Protein AF-A0A9Q1KYU2-F1 (afdb_monomer)

Secondary structure (DSSP, 8-state):
---EEEEETTEEEEEEEE---SSSS--SEEEEEEEETT---EEEEBTT-SS----SSPPB-GGG-TT-EEPPGGGGGGGT--EETTEETT--EEEEEEEE-TTS-EEEEEEEEEEEES------TT-STT----EEEE-SSSTTSHHHHHHHHTT-

Foldseek 3Di:
DDWDWDADPNFIWTWKWWAAADDDPDRTDTAIATEDQPFQAAEFEADQAPPDDDAPDDHHDLVRGPQWAFDWQVCLVVVPAHDDPGATVLRKTWIWIWDADPVRDIDTQTRQIYRYHRYDDDPPVQNDNHHNHGYHQHQYPDCNHPVNSSVVSVVD

Sequence (156 aa):
MRPQLMSESGIYVIEMGLGVFEDNDQYFQTEHLIFDTGSDLAWTQCEGCDPCFHQSYDHYPASRSKSYSEIPCSDCASVGRQCNVDRCEFARAHETFVFGNDQGQFVGLENIVLGCSYSMTDFSEGETEDNRISGILGMSYGALSLVKQATVETNG

Solvent-accessible surface area (backbone atoms only — not comparable to full-atom values): 8499 Å² total; per-residue (Å²): 117,56,64,53,79,45,78,56,100,90,41,49,31,29,50,38,28,40,38,40,45,98,53,78,102,59,42,46,50,79,42,31,20,33,65,32,64,88,38,26,60,25,33,36,43,23,62,82,42,63,57,60,60,75,46,63,59,84,54,43,56,56,93,67,22,75,49,48,42,77,46,51,45,91,51,17,64,83,74,74,39,58,58,52,96,83,26,15,63,51,49,29,19,28,25,25,43,34,28,37,34,99,84,76,46,78,46,74,43,64,76,37,64,35,30,39,32,46,62,42,80,93,68,67,83,53,86,50,90,77,11,63,51,45,38,36,37,10,51,24,93,41,78,52,0,52,66,46,44,52,55,54,63,75,73,111

Mean predicted aligned error: 5.58 Å

pLDDT: mean 87.47, std 9.84, range [43.34, 97.44]

Organism: NCBI:txid171969

InterPro domains:
  IPR021109 Aspartic peptidase domain superfamily [G3DSA:2.40.70.10] (2-155)
  IPR021109 Aspartic peptidase domain superfamily [SSF50630] (29-152)
  IPR032861 Xylanase inhibitor, N-terminal [PF14543] (31-151)
  IPR033121 Peptidase family A1 domain [PS51767] (12-156)
  IPR051708 Plant Aspartic Proteinase A1 [PTHR47967] (4-151)

Structure (mmCIF, N/CA/C/O backbone):
data_AF-A0A9Q1KYU2-F1
#
_entry.id   AF-A0A9Q1KYU2-F1
#
loop_
_atom_site.group_PDB
_atom_site.id
_atom_site.type_symbol
_atom_site.label_atom_id
_atom_site.label_alt_id
_atom_site.label_comp_id
_atom_site.label_asym_id
_atom_site.label_entity_id
_atom_site.label_seq_id
_atom_site.pdbx_PDB_ins_code
_atom_site.Cartn_x
_atom_site.Cartn_y
_atom_site.Cartn_z
_atom_site.occupancy
_atom_site.B_iso_or_equiv
_atom_site.auth_seq_id
_atom_site.auth_comp_id
_atom_site.auth_asym_id
_atom_site.auth_atom_id
_atom_site.pdbx_PDB_model_num
ATOM 1 N N . MET A 1 1 ? -16.668 3.665 4.688 1.00 68.44 1 MET A N 1
ATOM 2 C CA . MET A 1 1 ? -15.234 3.387 4.911 1.00 68.44 1 MET A CA 1
ATOM 3 C C . MET A 1 1 ? -14.673 4.560 5.694 1.00 68.44 1 MET A C 1
ATOM 5 O O . MET A 1 1 ? -14.837 5.685 5.234 1.00 68.44 1 MET A O 1
ATOM 9 N N . ARG A 1 2 ? -14.118 4.337 6.888 1.00 69.12 2 ARG A N 1
ATOM 10 C CA . ARG A 1 2 ? -13.575 5.395 7.751 1.00 69.12 2 ARG A CA 1
ATOM 11 C C . ARG A 1 2 ? -12.217 4.953 8.318 1.00 69.12 2 ARG A C 1
ATOM 13 O O . ARG A 1 2 ? -12.190 4.325 9.373 1.00 69.12 2 ARG A O 1
ATOM 20 N N . PRO A 1 3 ? -11.108 5.235 7.615 1.00 73.38 3 PRO A N 1
ATOM 21 C CA . PRO A 1 3 ? -9.778 4.975 8.152 1.00 73.38 3 PRO A CA 1
ATOM 22 C C . PRO A 1 3 ? -9.486 5.846 9.386 1.00 73.38 3 PRO A C 1
ATOM 24 O O . PRO A 1 3 ? -10.040 6.943 9.528 1.00 73.38 3 PRO A O 1
ATOM 27 N N . GLN A 1 4 ? -8.626 5.354 10.279 1.00 79.94 4 GLN A N 1
ATOM 28 C CA . GLN A 1 4 ? -8.138 6.126 11.426 1.00 79.94 4 GLN A CA 1
ATOM 29 C C . GLN A 1 4 ? -7.089 7.130 10.941 1.00 79.94 4 GLN A C 1
ATOM 31 O O . GLN A 1 4 ? -6.209 6.765 10.168 1.00 79.94 4 GLN A O 1
ATOM 36 N N . LEU A 1 5 ? -7.193 8.385 11.386 1.00 79.38 5 LEU A N 1
ATOM 37 C CA . LEU A 1 5 ? -6.261 9.460 11.048 1.00 79.38 5 LEU A CA 1
ATOM 38 C C . LEU A 1 5 ? -5.476 9.860 12.295 1.00 79.38 5 LEU A C 1
ATOM 40 O O . LEU A 1 5 ? -6.064 10.201 13.323 1.00 79.38 5 LEU A O 1
ATOM 44 N N . MET A 1 6 ? -4.159 9.876 12.170 1.00 80.69 6 MET A N 1
ATOM 45 C CA . MET A 1 6 ? -3.218 10.302 13.193 1.00 80.69 6 MET A CA 1
ATOM 46 C C . MET A 1 6 ? -2.375 11.463 12.664 1.00 80.69 6 MET A C 1
ATOM 48 O O . MET A 1 6 ? -2.234 11.650 11.457 1.00 80.69 6 MET A O 1
ATOM 52 N N . SER A 1 7 ? -1.844 12.273 13.575 1.00 75.06 7 SER A N 1
ATOM 53 C CA . SER A 1 7 ? -0.905 13.346 13.249 1.00 75.06 7 SER A CA 1
ATOM 54 C C . SER A 1 7 ? 0.438 13.007 13.874 1.00 75.06 7 SER A C 1
ATOM 56 O O . SER A 1 7 ? 0.529 12.918 15.096 1.00 75.06 7 SER A O 1
ATOM 58 N N . GLU A 1 8 ? 1.470 12.886 13.051 1.00 68.56 8 GLU A N 1
ATOM 59 C CA . GLU A 1 8 ? 2.833 12.552 13.464 1.00 68.56 8 GLU A CA 1
ATOM 60 C C . GLU A 1 8 ? 3.776 13.607 12.885 1.00 68.56 8 GLU A C 1
ATOM 62 O O . GLU A 1 8 ? 3.847 13.791 11.674 1.00 68.56 8 GLU A O 1
ATOM 67 N N . SER A 1 9 ? 4.420 14.399 13.748 1.00 70.38 9 SER A N 1
ATOM 68 C CA . SER A 1 9 ? 5.380 15.442 13.338 1.00 70.38 9 SER A CA 1
ATOM 69 C C . SER A 1 9 ? 4.878 16.432 12.264 1.00 70.38 9 SER A C 1
ATOM 71 O O . SER A 1 9 ? 5.658 16.964 11.480 1.00 70.38 9 SER A O 1
ATOM 73 N N . GLY A 1 10 ? 3.570 16.722 12.241 1.00 75.62 10 GLY A N 1
ATOM 74 C CA . GLY A 1 10 ? 2.943 17.631 11.268 1.00 75.62 10 GLY A CA 1
ATOM 75 C C . GLY A 1 10 ? 2.498 16.967 9.960 1.00 75.62 10 GLY A C 1
ATOM 76 O O . GLY A 1 10 ? 1.990 17.656 9.077 1.00 75.62 10 GLY A O 1
ATOM 77 N N . ILE A 1 11 ? 2.647 15.646 9.854 1.00 83.94 11 ILE A N 1
ATOM 78 C CA . ILE A 1 11 ? 2.187 14.824 8.738 1.00 83.94 11 ILE A CA 1
ATOM 79 C C . ILE A 1 11 ? 0.939 14.050 9.171 1.00 83.94 11 ILE A C 1
ATOM 81 O O . ILE A 1 11 ? 0.815 13.607 10.315 1.00 83.94 11 ILE A O 1
ATOM 85 N N . TYR A 1 12 ? -0.006 13.902 8.248 1.00 90.19 12 TYR A N 1
ATOM 86 C CA . TYR A 1 12 ? -1.193 13.083 8.445 1.00 90.19 12 TYR A CA 1
ATOM 87 C C . TYR A 1 12 ? -0.894 11.634 8.070 1.00 90.19 12 TYR A C 1
ATOM 89 O O . TYR A 1 12 ? -0.520 11.362 6.933 1.00 90.19 12 TYR A O 1
ATOM 97 N N . VAL A 1 13 ? -1.091 10.716 9.010 1.00 91.69 13 VAL A N 1
ATOM 98 C CA . VAL A 1 13 ? -0.866 9.277 8.837 1.00 91.69 13 VAL A CA 1
ATOM 99 C C . VAL A 1 13 ? -2.196 8.550 8.963 1.00 91.69 13 VAL A C 1
ATOM 101 O O . VAL A 1 13 ? -3.007 8.867 9.835 1.00 91.69 13 VAL A O 1
ATOM 104 N N . ILE A 1 14 ? -2.435 7.585 8.086 1.00 92.56 14 ILE A N 1
ATOM 105 C CA . ILE A 1 14 ? -3.633 6.758 8.076 1.00 92.56 14 ILE A CA 1
ATOM 106 C C . ILE A 1 14 ? -3.281 5.313 8.403 1.00 92.56 14 ILE A C 1
ATOM 108 O O . ILE A 1 14 ? -2.365 4.753 7.808 1.00 92.56 14 ILE A O 1
ATOM 112 N N . GLU A 1 15 ? -4.063 4.704 9.297 1.00 92.56 15 GLU A N 1
ATOM 113 C CA . GLU A 1 15 ? -4.056 3.251 9.480 1.00 92.56 15 GLU A CA 1
ATOM 114 C C . GLU A 1 15 ? -4.947 2.595 8.422 1.00 92.56 15 GLU A C 1
ATOM 116 O O . GLU A 1 15 ? -6.132 2.932 8.276 1.00 92.56 15 GLU A O 1
ATOM 121 N N . MET A 1 16 ? -4.371 1.651 7.686 1.00 92.62 16 MET A N 1
ATOM 122 C CA . MET A 1 16 ? -5.038 0.933 6.609 1.00 92.62 16 MET A CA 1
ATOM 123 C C . MET A 1 16 ? -4.699 -0.547 6.673 1.00 92.62 16 MET A C 1
ATOM 125 O O . MET A 1 16 ? -3.539 -0.907 6.835 1.00 92.62 16 MET A O 1
ATOM 129 N N . GLY A 1 17 ? -5.700 -1.414 6.539 1.00 95.56 17 GLY A N 1
ATOM 130 C CA . GLY A 1 17 ? -5.433 -2.839 6.413 1.00 95.56 17 GLY A CA 1
ATOM 131 C C . GLY A 1 17 ? -5.005 -3.184 4.990 1.00 95.56 17 GLY A C 1
ATOM 132 O O . GLY A 1 17 ? -5.623 -2.693 4.051 1.00 95.56 17 GLY A O 1
ATOM 133 N N . LEU A 1 18 ? -3.999 -4.034 4.819 1.00 96.69 18 LEU A N 1
ATOM 134 C CA . LEU A 1 18 ? -3.585 -4.585 3.531 1.00 96.69 18 LEU A CA 1
ATOM 135 C C . LEU A 1 18 ? -3.579 -6.114 3.569 1.00 96.69 18 LEU A C 1
ATOM 137 O O . LEU A 1 18 ? -3.150 -6.728 4.550 1.00 96.69 18 LEU A O 1
ATOM 141 N N . GLY A 1 19 ? -3.981 -6.720 2.455 1.00 96.50 19 GLY A N 1
ATOM 142 C CA . GLY A 1 19 ? -3.882 -8.155 2.216 1.00 96.50 19 GLY A CA 1
ATOM 143 C C . GLY A 1 19 ? -4.955 -9.013 2.871 1.00 96.50 19 GLY A C 1
ATOM 144 O O . GLY A 1 19 ? -5.775 -8.555 3.668 1.00 96.50 19 GLY A O 1
ATOM 145 N N . VAL A 1 20 ? -4.919 -10.294 2.508 1.00 95.62 20 VAL A N 1
ATOM 146 C CA . VAL A 1 20 ? -5.776 -11.347 3.061 1.00 95.62 20 VAL A CA 1
ATOM 147 C C . VAL A 1 20 ? -4.901 -12.521 3.494 1.00 95.62 20 VAL A C 1
ATOM 149 O O . VAL A 1 20 ? -4.295 -13.192 2.659 1.00 95.62 20 VAL A O 1
ATOM 152 N N . PHE A 1 21 ? -4.861 -12.795 4.793 1.00 94.38 21 PHE A N 1
ATOM 153 C CA . PHE A 1 21 ? -4.027 -13.824 5.414 1.00 94.38 21 PHE A CA 1
ATOM 154 C C . PHE A 1 21 ? -4.875 -14.914 6.082 1.00 94.38 21 PHE A C 1
ATOM 156 O O . PHE A 1 21 ? -6.010 -14.682 6.500 1.00 94.38 21 PHE A O 1
ATOM 163 N N . GLU A 1 22 ? -4.320 -16.125 6.179 1.00 83.06 22 GLU A N 1
ATOM 164 C CA . GLU A 1 22 ? -4.933 -17.249 6.900 1.00 83.06 22 GLU A CA 1
ATOM 165 C C . GLU A 1 22 ? -4.448 -17.319 8.350 1.00 83.06 22 GLU A C 1
ATOM 167 O O . GLU A 1 22 ? -3.796 -18.288 8.700 1.00 83.06 22 GLU A O 1
ATOM 172 N N . ASP A 1 23 ? -4.740 -16.328 9.199 1.00 68.06 23 ASP A N 1
ATOM 173 C CA . ASP A 1 23 ? -4.485 -16.435 10.648 1.00 68.06 23 ASP A CA 1
ATOM 174 C C . ASP A 1 23 ? -5.377 -15.471 11.475 1.00 68.06 23 ASP A C 1
ATOM 176 O O . ASP A 1 23 ? -5.410 -14.275 11.211 1.00 68.06 23 ASP A O 1
ATOM 180 N N . ASN A 1 24 ? -6.051 -16.000 12.516 1.00 55.38 24 ASN A N 1
ATOM 181 C CA . ASN A 1 24 ? -6.718 -15.309 13.649 1.00 55.38 24 ASN A CA 1
ATOM 182 C C . ASN A 1 24 ? -7.768 -14.193 13.374 1.00 55.38 24 ASN A C 1
ATOM 184 O O . ASN A 1 24 ? -8.220 -13.970 12.255 1.00 55.38 24 ASN A O 1
ATOM 188 N N . ASP A 1 25 ? -8.224 -13.548 14.465 1.00 67.44 25 ASP A N 1
ATOM 189 C CA . ASP A 1 25 ? -9.301 -12.539 14.559 1.00 67.44 25 ASP A CA 1
ATOM 190 C C . ASP A 1 25 ? -9.135 -11.309 13.631 1.00 67.44 25 ASP A C 1
ATOM 192 O O . ASP A 1 25 ? -10.103 -10.578 13.407 1.00 67.44 25 ASP A O 1
ATOM 196 N N . GLN A 1 26 ? -7.938 -11.076 13.073 1.00 79.62 26 GLN A N 1
ATOM 197 C CA . GLN A 1 26 ? -7.649 -10.023 12.093 1.00 79.62 26 GLN A CA 1
ATOM 198 C C . GLN A 1 26 ? -6.905 -10.616 10.886 1.00 79.62 26 GLN A C 1
ATOM 200 O O . GLN A 1 26 ? -5.736 -10.969 10.979 1.00 79.62 26 GLN A O 1
ATOM 205 N N . TYR A 1 27 ? -7.585 -10.684 9.739 1.00 91.88 27 TYR A N 1
ATOM 206 C CA . TYR A 1 27 ? -7.115 -11.363 8.521 1.00 91.88 27 TYR A CA 1
ATOM 207 C C . TYR A 1 27 ? -6.251 -10.487 7.592 1.00 91.88 27 TYR A C 1
ATOM 209 O O . TYR A 1 27 ? -6.019 -10.858 6.445 1.00 91.88 27 TYR A O 1
ATOM 217 N N . PHE A 1 28 ? -5.813 -9.313 8.044 1.00 94.69 28 PHE A N 1
ATOM 218 C CA . PHE A 1 28 ? -5.064 -8.323 7.259 1.00 94.69 28 PHE A CA 1
ATOM 219 C C . PHE A 1 28 ? -3.955 -7.700 8.114 1.00 94.69 28 PHE A C 1
ATOM 221 O O . PHE A 1 28 ? -4.069 -7.655 9.340 1.00 94.69 28 PHE A O 1
ATOM 228 N N . GLN A 1 29 ? -2.907 -7.174 7.482 1.00 95.25 29 GLN A N 1
ATOM 229 C CA . GLN A 1 29 ? -1.849 -6.436 8.176 1.00 95.25 29 GLN A CA 1
ATOM 230 C C . GLN A 1 29 ? -2.187 -4.946 8.217 1.00 95.25 29 GLN A C 1
ATOM 232 O O . GLN A 1 29 ? -2.677 -4.404 7.234 1.00 95.25 29 GLN A O 1
ATOM 237 N N . THR A 1 30 ? -1.957 -4.278 9.349 1.00 95.06 30 THR A N 1
ATOM 238 C CA . THR A 1 30 ? -2.195 -2.832 9.467 1.00 95.06 30 THR A CA 1
ATOM 239 C C . THR A 1 30 ? -0.940 -2.055 9.091 1.00 95.06 30 THR A C 1
ATOM 241 O O . THR A 1 30 ? 0.074 -2.146 9.776 1.00 95.06 30 THR A O 1
ATOM 244 N N . GLU A 1 31 ? -1.046 -1.244 8.047 1.00 95.56 31 GLU A N 1
ATOM 245 C CA . GLU A 1 31 ? -0.016 -0.324 7.583 1.00 95.56 31 GLU A CA 1
ATOM 246 C C . GLU A 1 31 ? -0.335 1.113 8.006 1.00 95.56 31 GLU A C 1
ATOM 248 O O . GLU A 1 31 ? -1.494 1.499 8.181 1.00 95.56 31 GLU A O 1
ATOM 253 N N . HIS A 1 32 ? 0.716 1.914 8.137 1.00 94.56 32 HIS A N 1
ATOM 254 C CA . HIS A 1 32 ? 0.661 3.315 8.545 1.00 94.56 32 HIS A CA 1
ATOM 255 C C . HIS A 1 32 ? 1.203 4.167 7.408 1.00 94.56 32 HIS A C 1
ATOM 257 O O . HIS A 1 32 ? 2.415 4.244 7.184 1.00 94.56 32 HIS A O 1
ATOM 263 N N . LEU A 1 33 ? 0.292 4.762 6.652 1.00 94.94 33 LEU A N 1
ATOM 264 C CA . LEU A 1 33 ? 0.611 5.399 5.385 1.00 94.94 33 LEU A CA 1
ATOM 265 C C . LEU A 1 33 ? 0.418 6.906 5.497 1.00 94.94 33 LEU A C 1
ATOM 267 O O . LEU A 1 33 ? -0.622 7.368 5.969 1.00 94.94 33 LEU A O 1
ATOM 271 N N . ILE A 1 34 ? 1.392 7.684 5.031 1.00 94.75 34 ILE A N 1
ATOM 272 C CA . ILE A 1 34 ? 1.233 9.135 4.912 1.00 94.75 34 ILE A CA 1
ATOM 273 C C . ILE A 1 34 ? 0.079 9.425 3.952 1.00 94.75 34 ILE A C 1
ATOM 275 O O . ILE A 1 34 ? 0.069 8.949 2.821 1.00 94.75 34 ILE A O 1
ATOM 279 N N . PHE A 1 35 ? -0.883 10.234 4.380 1.00 94.44 35 PHE A N 1
ATOM 280 C CA . PHE A 1 35 ? -1.951 10.713 3.517 1.00 94.44 35 PHE A CA 1
ATOM 281 C C . PHE A 1 35 ? -1.421 11.810 2.592 1.00 94.44 35 PHE A C 1
ATOM 283 O O . PHE A 1 35 ? -1.218 12.948 3.022 1.00 94.44 35 PHE A O 1
ATOM 290 N N . ASP A 1 36 ? -1.225 11.481 1.317 1.00 94.44 36 ASP A N 1
ATOM 291 C CA . ASP A 1 36 ? -0.585 12.376 0.360 1.00 94.44 36 ASP A CA 1
ATOM 292 C C . ASP A 1 36 ? -1.500 12.699 -0.827 1.00 94.44 36 ASP A C 1
ATOM 294 O O . ASP A 1 36 ? -1.796 11.870 -1.683 1.00 94.44 36 ASP A O 1
ATOM 298 N N . THR A 1 37 ? -1.934 13.955 -0.907 1.00 94.62 37 THR A N 1
ATOM 299 C CA . THR A 1 37 ? -2.739 14.459 -2.037 1.00 94.62 37 THR A CA 1
ATOM 300 C C . THR A 1 37 ? -1.893 14.869 -3.249 1.00 94.62 37 THR A C 1
ATOM 302 O O . THR A 1 37 ? -2.447 15.170 -4.308 1.00 94.62 37 THR A O 1
ATOM 305 N N . GLY A 1 38 ? -0.565 14.892 -3.098 1.00 93.69 38 GLY A N 1
ATOM 306 C CA . GLY A 1 38 ? 0.411 15.248 -4.124 1.00 93.69 38 GLY A CA 1
ATOM 307 C C . GLY A 1 38 ? 0.914 14.071 -4.960 1.00 93.69 38 GLY A C 1
ATOM 308 O O . GLY A 1 38 ? 1.554 14.308 -5.985 1.00 93.69 38 GLY A O 1
ATOM 309 N N . SER A 1 39 ? 0.602 12.828 -4.579 1.00 93.31 39 SER A N 1
ATOM 310 C CA . SER A 1 39 ? 0.994 11.622 -5.314 1.00 93.31 39 SER A CA 1
ATOM 311 C C . SER A 1 39 ? -0.185 10.702 -5.634 1.00 93.31 39 SER A C 1
ATOM 313 O O . SER A 1 39 ? -1.252 10.751 -5.016 1.00 93.31 39 SER A O 1
ATOM 315 N N . ASP A 1 40 ? 0.009 9.874 -6.661 1.00 94.25 40 ASP A N 1
ATOM 316 C CA . ASP A 1 40 ? -1.014 8.950 -7.145 1.00 94.25 40 ASP A CA 1
ATOM 317 C C . ASP A 1 40 ? -0.907 7.590 -6.444 1.00 94.25 40 ASP A C 1
ATOM 319 O O . ASP A 1 40 ? -1.888 7.070 -5.947 1.00 94.25 40 ASP A O 1
ATOM 323 N N . LEU A 1 41 ? 0.274 6.977 -6.415 1.00 94.62 41 LEU A N 1
ATOM 324 C CA . LEU A 1 41 ? 0.419 5.570 -6.039 1.00 94.62 41 LEU A CA 1
ATOM 325 C C . LEU A 1 41 ? 0.443 5.384 -4.516 1.00 94.62 41 LEU A C 1
ATOM 327 O O . LEU A 1 41 ? 1.256 6.005 -3.836 1.00 94.62 41 LEU A O 1
ATOM 331 N N . ALA A 1 42 ? -0.368 4.457 -4.006 1.00 96.56 42 ALA A N 1
ATOM 332 C CA . ALA A 1 42 ? -0.188 3.912 -2.665 1.00 96.56 42 ALA A CA 1
ATOM 333 C C . ALA A 1 42 ? 0.970 2.899 -2.648 1.00 96.56 42 ALA A C 1
ATOM 335 O O . ALA A 1 42 ? 1.033 2.033 -3.524 1.00 96.56 42 ALA A O 1
ATOM 336 N N . TRP A 1 43 ? 1.876 2.983 -1.675 1.00 95.69 43 TRP A N 1
ATOM 337 C CA . TRP A 1 43 ? 3.005 2.059 -1.541 1.00 95.69 43 TRP A CA 1
ATOM 338 C C . TRP A 1 43 ? 3.438 1.865 -0.084 1.00 95.69 43 TRP A C 1
ATOM 340 O O . TRP A 1 43 ? 3.225 2.751 0.740 1.00 95.69 43 TRP A O 1
ATOM 350 N N . THR A 1 44 ? 4.070 0.724 0.212 1.00 96.25 44 THR A N 1
ATOM 351 C CA . THR A 1 44 ? 4.676 0.394 1.522 1.00 96.25 44 THR A CA 1
ATOM 352 C C . THR A 1 44 ? 6.019 -0.342 1.353 1.00 96.25 44 THR A C 1
ATOM 354 O O . THR A 1 44 ? 6.323 -0.836 0.257 1.00 96.25 44 THR A O 1
ATOM 357 N N . GLN A 1 45 ? 6.847 -0.398 2.403 1.00 94.62 45 GLN A N 1
ATOM 358 C CA . GLN A 1 45 ? 8.041 -1.252 2.447 1.00 94.62 45 GLN A CA 1
ATOM 359 C C . GLN A 1 45 ? 7.648 -2.716 2.656 1.00 94.62 45 GLN A C 1
ATOM 361 O O . GLN A 1 45 ? 6.913 -3.064 3.581 1.00 94.62 45 GLN A O 1
ATOM 366 N N . CYS A 1 46 ? 8.172 -3.590 1.803 1.00 95.69 46 CYS A N 1
ATOM 367 C CA . CYS A 1 46 ? 7.832 -5.005 1.807 1.00 95.69 46 CYS A CA 1
ATOM 368 C C . CYS A 1 46 ? 8.916 -5.891 2.422 1.00 95.69 46 CYS A C 1
ATOM 370 O O . CYS A 1 46 ? 10.097 -5.544 2.455 1.00 95.69 46 CYS A O 1
ATOM 372 N N . GLU A 1 47 ? 8.508 -7.072 2.890 1.00 95.94 47 GLU A N 1
ATOM 373 C CA . GLU A 1 47 ? 9.411 -8.085 3.440 1.00 95.94 47 GLU A CA 1
ATOM 374 C C . GLU A 1 47 ? 10.527 -8.424 2.434 1.00 95.94 47 GLU A C 1
ATOM 376 O O . GLU A 1 47 ? 10.265 -8.731 1.270 1.00 95.94 47 GLU A O 1
ATOM 381 N N . GLY A 1 48 ? 11.783 -8.357 2.886 1.00 93.56 48 GLY A N 1
ATOM 382 C CA . GLY A 1 48 ? 12.965 -8.506 2.031 1.00 93.56 48 GLY A CA 1
ATOM 383 C C . GLY A 1 48 ? 13.514 -7.193 1.465 1.00 93.56 48 GLY A C 1
ATOM 384 O O . GLY A 1 48 ? 14.407 -7.239 0.623 1.00 93.56 48 GLY A O 1
ATOM 385 N N . CYS A 1 49 ? 12.997 -6.045 1.907 1.00 92.94 49 CYS A N 1
ATOM 386 C CA . CYS A 1 49 ? 13.594 -4.753 1.609 1.00 92.94 49 CYS A CA 1
ATOM 387 C C . CYS A 1 49 ? 15.031 -4.660 2.176 1.00 92.94 49 CYS A C 1
ATOM 389 O O . CYS A 1 49 ? 15.267 -5.025 3.331 1.00 92.94 49 CYS A O 1
ATOM 391 N N . ASP A 1 50 ? 15.977 -4.192 1.352 1.00 92.00 50 ASP A N 1
ATOM 392 C CA . ASP A 1 50 ? 17.357 -3.858 1.736 1.00 92.00 50 ASP A CA 1
ATOM 393 C C . ASP A 1 50 ? 18.042 -3.038 0.612 1.00 92.00 50 ASP A C 1
ATOM 395 O O . ASP A 1 50 ? 18.189 -3.550 -0.505 1.00 92.00 50 ASP A O 1
ATOM 399 N N . PRO A 1 51 ? 18.480 -1.783 0.849 1.00 92.06 51 PRO A N 1
ATOM 400 C CA . PRO A 1 51 ? 18.329 -0.997 2.080 1.00 92.06 51 PRO A CA 1
ATOM 401 C C . PRO A 1 51 ? 16.897 -0.473 2.278 1.00 92.06 51 PRO A C 1
ATOM 403 O O . PRO A 1 51 ? 16.159 -0.308 1.311 1.00 92.06 51 PRO A O 1
ATOM 406 N N . CYS A 1 52 ? 16.528 -0.157 3.522 1.00 91.25 52 CYS A N 1
ATOM 407 C CA . CYS A 1 52 ? 15.220 0.400 3.898 1.00 91.25 52 CYS A CA 1
ATOM 408 C C . CYS A 1 52 ? 15.381 1.599 4.820 1.00 91.25 52 CYS A C 1
ATOM 410 O O . CYS A 1 52 ? 16.369 1.686 5.558 1.00 91.25 52 CYS A O 1
ATOM 412 N N . PHE A 1 53 ? 14.366 2.460 4.861 1.00 90.75 53 PHE A N 1
ATOM 413 C CA . PHE A 1 53 ? 14.243 3.394 5.972 1.00 90.75 53 PHE A CA 1
ATOM 414 C C . PHE A 1 53 ? 13.704 2.664 7.209 1.00 90.75 53 PHE A C 1
ATOM 416 O O . PHE A 1 53 ? 13.024 1.639 7.109 1.00 90.75 53 PHE A O 1
ATOM 423 N N . HIS A 1 54 ? 14.030 3.187 8.390 1.00 89.81 54 HIS A N 1
ATOM 424 C CA . HIS A 1 54 ? 13.591 2.602 9.655 1.00 89.81 54 HIS A CA 1
ATOM 425 C C . HIS A 1 54 ? 12.083 2.768 9.842 1.00 89.81 54 HIS A C 1
ATOM 427 O O . HIS A 1 54 ? 11.589 3.889 9.785 1.00 89.81 54 HIS A O 1
ATOM 433 N N . GLN A 1 55 ? 11.384 1.674 10.137 1.00 91.25 55 GLN A N 1
ATOM 434 C CA . GLN A 1 55 ? 9.993 1.662 10.587 1.00 91.25 55 GLN A CA 1
ATOM 435 C C . GLN A 1 55 ? 9.860 0.763 11.825 1.00 91.25 55 GLN A C 1
ATOM 437 O O . GLN A 1 55 ? 10.561 -0.240 11.952 1.00 91.25 55 GLN A O 1
ATOM 442 N N . SER A 1 56 ? 8.973 1.113 12.755 1.00 91.25 56 SER A N 1
ATOM 443 C CA . SER A 1 56 ? 8.788 0.391 14.021 1.00 91.25 56 SER A CA 1
ATOM 444 C C . SER A 1 56 ? 7.964 -0.891 13.886 1.00 91.25 56 SER A C 1
ATOM 446 O O . SER A 1 56 ? 8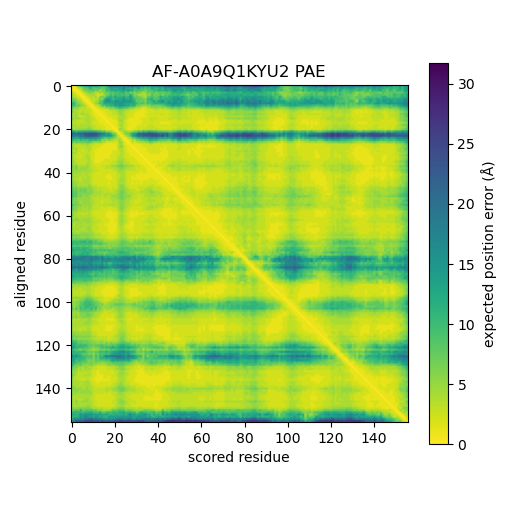.070 -1.768 14.742 1.00 91.25 56 SER A O 1
ATOM 448 N N . TYR A 1 57 ? 7.122 -0.990 12.855 1.00 92.81 57 TYR A N 1
ATOM 449 C CA . TYR A 1 57 ? 6.316 -2.179 12.568 1.00 92.81 57 TYR A CA 1
ATOM 450 C C . TYR A 1 57 ? 6.986 -3.064 11.520 1.00 92.81 57 TYR A C 1
ATOM 452 O O . TYR A 1 57 ? 7.796 -2.591 10.726 1.00 92.81 57 TYR A O 1
ATOM 460 N N . ASP A 1 58 ? 6.613 -4.342 11.490 1.00 94.38 58 ASP A N 1
ATOM 461 C CA . ASP A 1 58 ? 7.119 -5.287 10.496 1.00 94.38 58 ASP A CA 1
ATOM 462 C C . ASP A 1 58 ? 6.792 -4.829 9.065 1.00 94.38 58 ASP A C 1
ATOM 464 O O . ASP A 1 58 ? 5.732 -4.263 8.799 1.00 94.38 58 ASP A O 1
ATOM 468 N N . HIS A 1 59 ? 7.706 -5.095 8.131 1.00 96.12 59 HIS A N 1
ATOM 469 C CA . HIS A 1 59 ? 7.475 -4.845 6.709 1.00 96.12 59 HIS A CA 1
ATOM 470 C C . HIS A 1 59 ? 6.293 -5.664 6.176 1.00 96.12 59 HIS A C 1
ATOM 472 O O . HIS A 1 59 ? 6.022 -6.768 6.656 1.00 96.12 59 HIS A O 1
ATOM 478 N N . TYR A 1 60 ? 5.631 -5.162 5.134 1.00 97.00 60 TYR A N 1
ATOM 479 C CA . TYR A 1 60 ? 4.472 -5.825 4.551 1.00 97.00 60 TYR A CA 1
ATOM 480 C C . TYR A 1 60 ? 4.846 -7.154 3.859 1.00 97.00 60 TYR A C 1
ATOM 482 O O . TYR A 1 60 ? 5.634 -7.162 2.904 1.00 97.00 60 TYR A O 1
ATOM 490 N N . PRO A 1 61 ? 4.282 -8.301 4.275 1.00 96.44 61 PRO A N 1
ATOM 491 C CA . PRO A 1 61 ? 4.631 -9.608 3.744 1.00 96.44 61 PRO A CA 1
ATOM 492 C C . PRO A 1 61 ? 3.794 -9.958 2.515 1.00 96.44 61 PRO A C 1
ATOM 494 O O . PRO A 1 61 ? 3.004 -10.904 2.522 1.00 96.44 61 PRO A O 1
ATOM 497 N N . ALA A 1 62 ? 3.989 -9.197 1.440 1.00 95.50 62 ALA A N 1
ATOM 498 C CA . ALA A 1 62 ? 3.238 -9.311 0.191 1.00 95.50 62 ALA A CA 1
ATOM 499 C C . ALA A 1 62 ? 3.081 -10.760 -0.316 1.00 95.50 62 ALA A C 1
ATOM 501 O O . ALA A 1 62 ? 1.983 -11.195 -0.642 1.00 95.50 62 ALA A O 1
ATOM 502 N N . SER A 1 63 ? 4.156 -11.555 -0.292 1.00 93.88 63 SER A N 1
ATOM 503 C CA . SER A 1 63 ? 4.151 -12.949 -0.768 1.00 93.88 63 SER A CA 1
ATOM 504 C C . SER A 1 63 ? 3.272 -13.907 0.047 1.00 93.88 63 SER A C 1
ATOM 506 O O . SER A 1 63 ? 2.988 -15.012 -0.416 1.00 93.88 63 SER A O 1
ATOM 508 N N . ARG A 1 64 ? 2.863 -13.514 1.260 1.00 94.94 64 ARG A N 1
ATOM 509 C CA . ARG A 1 64 ? 1.984 -14.293 2.145 1.00 94.94 64 ARG A CA 1
ATOM 510 C C . ARG A 1 64 ? 0.510 -13.902 2.012 1.00 94.94 64 ARG A C 1
ATOM 512 O O . ARG A 1 64 ? -0.344 -14.645 2.493 1.00 94.94 64 ARG A O 1
ATOM 519 N N . SER A 1 65 ? 0.205 -12.768 1.381 1.00 96.31 65 SER A N 1
ATOM 520 C CA . SER A 1 65 ? -1.169 -12.330 1.137 1.00 96.31 65 SER A CA 1
ATOM 521 C C . SER A 1 65 ? -1.773 -13.129 -0.016 1.00 96.31 65 SER A C 1
ATOM 523 O O . SER A 1 65 ? -1.190 -13.262 -1.091 1.00 96.31 65 SER A O 1
ATOM 525 N N . LYS A 1 66 ? -2.973 -13.666 0.196 1.00 96.31 66 LYS A N 1
ATOM 526 C CA . LYS A 1 66 ? -3.711 -14.440 -0.812 1.00 96.31 66 LYS A CA 1
ATOM 527 C C . LYS A 1 66 ? -4.290 -13.593 -1.936 1.00 96.31 66 LYS A C 1
ATOM 529 O O . LYS A 1 66 ? -4.625 -14.141 -2.982 1.00 96.31 66 LYS A O 1
ATOM 534 N N . SER A 1 67 ? -4.471 -12.300 -1.692 1.00 96.50 67 SER A N 1
ATOM 535 C CA . SER A 1 67 ? -4.975 -11.345 -2.678 1.00 96.50 67 SER A CA 1
ATOM 536 C C . SER A 1 67 ? -3.862 -10.580 -3.392 1.00 96.50 67 SER A C 1
ATOM 538 O O . SER A 1 67 ? -4.160 -9.815 -4.306 1.00 96.50 67 SER A O 1
ATOM 540 N N . TYR A 1 68 ? -2.598 -10.823 -3.029 1.00 96.31 68 TYR A N 1
ATOM 541 C CA . TYR A 1 68 ? -1.456 -10.240 -3.715 1.00 96.31 68 TYR A CA 1
ATOM 542 C C . TYR A 1 68 ? -1.274 -10.866 -5.097 1.00 96.31 68 TYR A C 1
ATOM 544 O O . TYR A 1 68 ? -1.117 -12.082 -5.235 1.00 96.31 68 TYR A O 1
ATOM 552 N N . SER A 1 69 ? -1.236 -10.029 -6.130 1.00 95.25 69 SER A N 1
ATOM 553 C CA . SER A 1 69 ? -0.963 -10.461 -7.500 1.00 95.25 69 SER A CA 1
ATOM 554 C C . SER A 1 69 ? -0.044 -9.473 -8.205 1.00 95.25 69 SER A C 1
ATOM 556 O O . SER A 1 69 ? -0.475 -8.386 -8.587 1.00 95.25 69 SER A O 1
ATOM 558 N N . GLU A 1 70 ? 1.216 -9.859 -8.425 1.00 91.94 70 GLU A N 1
ATOM 559 C CA . GLU A 1 70 ? 2.183 -9.035 -9.164 1.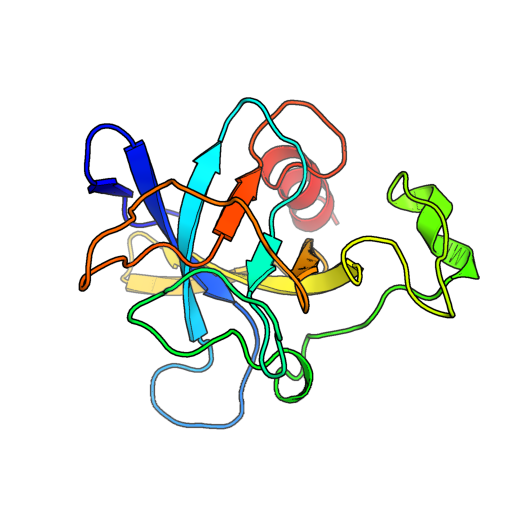00 91.94 70 GLU A CA 1
ATOM 560 C C . GLU A 1 70 ? 1.669 -8.694 -10.572 1.00 91.94 70 GLU A C 1
ATOM 562 O O . GLU A 1 70 ? 1.142 -9.550 -11.286 1.00 91.94 70 GLU A O 1
ATOM 567 N N . ILE A 1 71 ? 1.848 -7.436 -10.984 1.00 91.94 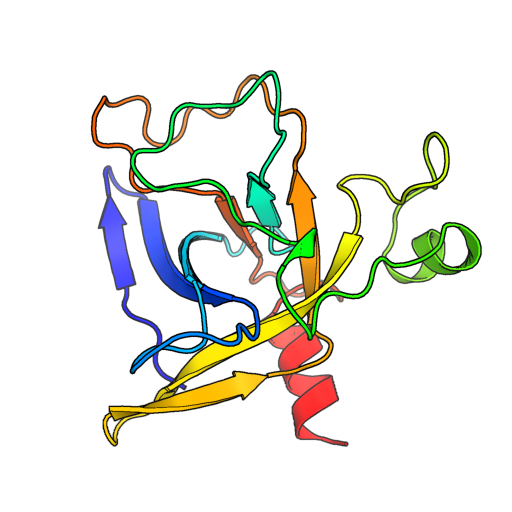71 ILE A N 1
ATOM 568 C CA . ILE A 1 71 ? 1.534 -6.994 -12.343 1.00 91.94 71 ILE A CA 1
ATOM 569 C C . ILE A 1 71 ? 2.715 -7.379 -13.243 1.00 91.94 71 ILE A C 1
ATOM 571 O O . ILE A 1 71 ? 3.840 -6.921 -13.007 1.00 91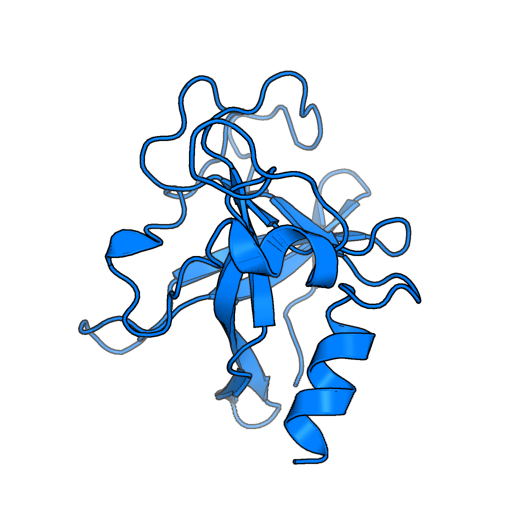.94 71 ILE A O 1
ATOM 575 N N . PRO A 1 72 ? 2.498 -8.202 -14.285 1.00 88.75 72 PRO A N 1
ATOM 576 C CA . PRO A 1 72 ? 3.579 -8.648 -15.147 1.00 88.75 72 PRO A CA 1
ATOM 577 C C . PRO A 1 72 ? 4.115 -7.500 -16.005 1.00 88.75 72 PRO A C 1
ATOM 579 O O . PRO A 1 72 ? 3.420 -6.532 -16.322 1.00 88.75 72 PRO A O 1
ATOM 582 N N . CYS A 1 73 ? 5.355 -7.646 -16.472 1.00 86.69 73 CYS A N 1
ATOM 583 C CA . CYS A 1 73 ? 6.014 -6.630 -17.289 1.00 86.69 73 CYS A CA 1
ATOM 584 C C . CYS A 1 73 ? 5.274 -6.232 -18.571 1.00 86.69 73 CYS A C 1
ATOM 586 O O . CYS A 1 73 ? 5.410 -5.093 -19.024 1.00 86.69 73 CYS A O 1
ATOM 588 N N . SER A 1 74 ? 4.474 -7.140 -19.136 1.00 87.88 74 SER A N 1
ATOM 589 C CA . SER A 1 74 ? 3.595 -6.854 -20.273 1.00 87.88 74 SER A CA 1
ATOM 590 C C . SER A 1 74 ? 2.589 -5.739 -19.985 1.00 87.88 74 SER A C 1
ATOM 592 O O . SER A 1 74 ? 2.219 -5.013 -20.905 1.00 87.88 74 SER A O 1
ATOM 594 N N . ASP A 1 75 ? 2.207 -5.563 -18.719 1.00 88.31 75 ASP A N 1
ATOM 595 C CA . ASP A 1 75 ? 1.117 -4.688 -18.298 1.00 88.31 75 ASP A CA 1
ATOM 596 C C . ASP A 1 75 ? 1.594 -3.452 -17.514 1.00 88.31 75 ASP A C 1
ATOM 598 O O . ASP A 1 75 ? 0.783 -2.585 -17.190 1.00 88.31 75 ASP A O 1
ATOM 602 N N . CYS A 1 76 ? 2.903 -3.269 -17.280 1.00 86.12 76 CYS A N 1
ATOM 603 C CA . CYS A 1 76 ? 3.430 -2.106 -16.540 1.00 86.12 76 CYS A CA 1
ATOM 604 C C . CYS A 1 76 ? 3.070 -0.754 -17.169 1.00 86.12 76 CYS A C 1
ATOM 606 O O . CYS A 1 76 ? 2.906 0.248 -16.464 1.00 86.12 76 CYS A O 1
ATOM 608 N N . ALA A 1 77 ? 2.923 -0.717 -18.496 1.00 83.62 77 ALA A N 1
ATOM 609 C CA . ALA A 1 77 ? 2.515 0.489 -19.204 1.00 83.62 77 ALA A CA 1
ATOM 610 C C . ALA A 1 77 ? 1.119 0.962 -18.766 1.00 83.62 77 ALA A C 1
ATOM 612 O O . ALA A 1 77 ? 0.888 2.168 -18.687 1.00 83.62 77 ALA A O 1
ATOM 613 N N . SER A 1 78 ? 0.216 0.034 -18.421 1.00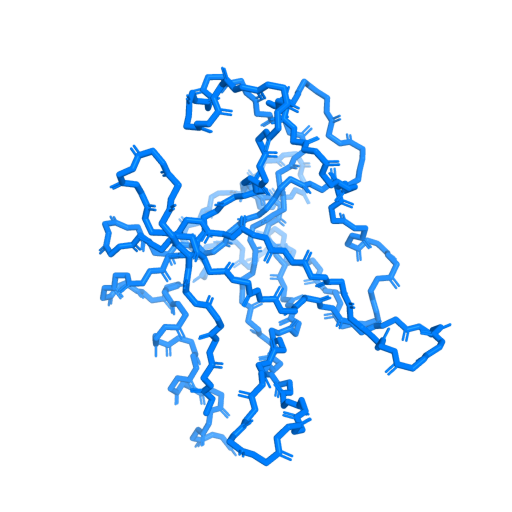 80.44 78 SER A N 1
ATOM 614 C CA . SER A 1 78 ? -1.142 0.361 -17.959 1.00 80.44 78 SER A CA 1
ATOM 615 C C . SER A 1 78 ? -1.140 1.073 -16.604 1.00 80.44 78 SER A C 1
ATOM 617 O O . SER A 1 78 ? -1.985 1.926 -16.344 1.00 80.44 78 SER A O 1
ATOM 619 N N . VAL A 1 79 ? -0.120 0.808 -15.786 1.00 80.25 79 VAL A N 1
ATOM 620 C CA . VAL A 1 79 ? 0.117 1.485 -14.511 1.00 80.25 79 VAL A CA 1
ATOM 621 C C . VAL A 1 79 ? 1.153 2.612 -14.636 1.00 80.25 79 VAL A C 1
ATOM 623 O O . VAL A 1 79 ? 1.630 3.153 -13.647 1.00 80.25 79 VAL A O 1
ATOM 626 N N . GLY A 1 80 ? 1.536 3.027 -15.843 1.00 71.62 80 GLY A N 1
ATOM 627 C CA . GLY A 1 80 ? 2.386 4.205 -16.045 1.00 71.62 80 GLY A CA 1
ATOM 628 C C . GLY A 1 80 ? 3.836 4.042 -15.581 1.00 71.62 80 GLY A C 1
ATOM 629 O O . GLY A 1 80 ? 4.438 5.014 -15.130 1.00 71.62 80 GLY A O 1
ATOM 630 N N . ARG A 1 81 ? 4.404 2.829 -15.650 1.00 77.25 81 ARG A N 1
ATOM 631 C CA . ARG A 1 81 ? 5.839 2.592 -15.398 1.00 77.25 81 ARG A CA 1
ATOM 632 C C . ARG A 1 81 ? 6.451 1.648 -16.422 1.00 77.25 81 ARG A C 1
ATOM 634 O O . ARG A 1 81 ? 5.754 0.955 -17.158 1.00 77.25 81 ARG A O 1
ATOM 641 N N . GLN A 1 82 ? 7.777 1.648 -16.464 1.00 77.94 82 GLN A N 1
ATOM 642 C CA . GLN A 1 82 ? 8.554 0.716 -17.271 1.00 77.94 82 GLN A CA 1
ATOM 643 C C . GLN A 1 82 ? 8.805 -0.579 -16.488 1.00 77.94 82 GLN A C 1
ATOM 645 O O . GLN A 1 82 ? 8.801 -0.594 -15.256 1.00 77.94 82 GLN A O 1
ATOM 650 N N . CYS A 1 83 ? 9.009 -1.668 -17.224 1.00 82.38 83 CYS A N 1
ATOM 651 C CA . CYS A 1 83 ? 9.535 -2.909 -16.673 1.00 82.38 83 CYS A CA 1
ATOM 652 C C . CYS A 1 83 ? 11.040 -2.749 -16.413 1.00 82.38 83 CYS A C 1
ATOM 654 O O . CYS A 1 83 ? 11.770 -2.304 -17.300 1.00 82.38 83 CYS A O 1
ATOM 656 N N . ASN A 1 84 ? 11.499 -3.134 -15.226 1.00 75.69 84 ASN A N 1
ATOM 657 C CA . ASN A 1 84 ? 12.903 -3.216 -14.855 1.00 75.69 84 ASN A CA 1
ATOM 658 C C . ASN A 1 84 ? 13.198 -4.622 -14.316 1.00 75.69 84 ASN A C 1
ATOM 660 O O . ASN A 1 84 ? 12.588 -5.028 -13.331 1.00 75.69 84 ASN A O 1
ATOM 664 N N . VAL A 1 85 ? 14.110 -5.352 -14.971 1.00 70.88 85 VAL A N 1
ATOM 665 C CA . VAL A 1 85 ? 14.542 -6.719 -14.603 1.00 70.88 85 VAL A CA 1
ATOM 666 C C . VAL A 1 85 ? 13.360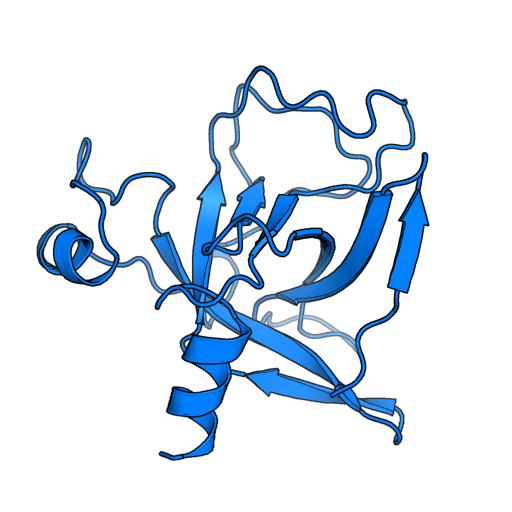 -7.592 -14.135 1.00 70.88 85 VAL A C 1
ATOM 668 O O . VAL A 1 85 ? 13.297 -8.030 -12.992 1.00 70.88 85 VAL A O 1
ATOM 671 N N . ASP A 1 86 ? 12.389 -7.783 -15.032 1.00 73.62 86 ASP A N 1
ATOM 672 C CA . ASP A 1 86 ? 11.211 -8.653 -14.870 1.00 73.62 86 ASP A CA 1
ATOM 673 C C . ASP A 1 86 ? 10.120 -8.198 -13.883 1.00 73.62 86 ASP A C 1
ATOM 675 O O . ASP A 1 86 ? 9.143 -8.921 -13.683 1.00 73.62 86 ASP A O 1
ATOM 679 N N . ARG A 1 87 ? 10.200 -6.978 -13.333 1.00 77.56 87 ARG A N 1
ATOM 680 C CA . ARG A 1 87 ? 9.128 -6.376 -12.518 1.00 77.56 87 ARG A CA 1
ATOM 681 C C . ARG A 1 87 ? 8.784 -4.965 -12.972 1.00 77.56 87 ARG A C 1
ATOM 683 O O . ARG A 1 87 ? 9.629 -4.248 -13.502 1.00 77.56 87 ARG A O 1
ATOM 690 N N . CYS A 1 88 ? 7.552 -4.517 -12.736 1.00 79.81 88 CYS A N 1
ATOM 691 C CA . CYS A 1 88 ? 7.263 -3.087 -12.840 1.00 79.81 88 CYS A CA 1
ATOM 692 C C . CYS A 1 88 ? 8.095 -2.309 -11.817 1.00 79.81 88 CYS A C 1
ATOM 694 O O . CYS A 1 88 ? 8.341 -2.795 -10.714 1.00 79.81 88 CYS A O 1
ATOM 696 N N . GLU A 1 89 ? 8.494 -1.082 -12.152 1.00 75.94 89 GLU A N 1
ATOM 697 C CA . GLU A 1 89 ? 9.077 -0.171 -11.163 1.00 75.94 89 GLU A CA 1
ATOM 698 C C . GLU A 1 89 ? 8.166 -0.065 -9.918 1.00 75.94 89 GLU A C 1
ATOM 700 O O . GLU A 1 89 ? 6.942 -0.002 -10.061 1.00 75.94 89 GLU A O 1
ATOM 705 N N . PHE A 1 90 ? 8.757 -0.070 -8.714 1.00 75.56 90 PHE A N 1
ATOM 706 C CA . PHE A 1 90 ? 8.064 -0.214 -7.416 1.00 75.56 90 PHE A CA 1
ATOM 707 C C . PHE A 1 90 ? 7.308 -1.539 -7.210 1.00 75.56 90 PHE A C 1
ATOM 709 O O . PHE A 1 90 ? 6.378 -1.577 -6.411 1.00 75.56 90 PHE A O 1
ATOM 716 N N . ALA A 1 91 ? 7.675 -2.597 -7.946 1.00 86.00 91 ALA A N 1
ATOM 717 C CA . ALA A 1 91 ? 7.084 -3.938 -7.875 1.00 86.00 91 ALA A CA 1
ATOM 718 C C . ALA A 1 91 ? 5.557 -3.899 -7.719 1.00 86.00 91 ALA A C 1
ATOM 720 O O . ALA A 1 91 ? 4.990 -4.357 -6.730 1.00 86.00 91 ALA A O 1
ATOM 721 N N . ARG A 1 92 ? 4.903 -3.251 -8.687 1.00 91.00 92 ARG A N 1
ATOM 722 C CA . ARG A 1 92 ? 3.461 -3.026 -8.625 1.00 91.00 92 ARG A CA 1
ATOM 723 C C . ARG A 1 92 ? 2.682 -4.332 -8.659 1.00 91.00 92 ARG A C 1
ATOM 725 O O . ARG A 1 92 ? 2.971 -5.210 -9.471 1.00 91.00 92 ARG A O 1
ATOM 732 N N . ALA A 1 93 ? 1.649 -4.396 -7.837 1.00 93.88 93 ALA A N 1
ATOM 733 C CA . ALA A 1 93 ? 0.771 -5.544 -7.705 1.00 93.88 93 ALA A CA 1
ATOM 734 C C . ALA A 1 93 ? -0.665 -5.088 -7.456 1.00 93.88 93 ALA A C 1
ATOM 736 O O . ALA A 1 93 ? -0.890 -3.975 -6.985 1.00 93.88 93 ALA A O 1
ATOM 737 N N . HIS A 1 94 ? -1.626 -5.952 -7.757 1.00 96.00 94 HIS A N 1
ATOM 738 C CA . HIS A 1 94 ? -2.971 -5.837 -7.214 1.00 96.00 94 HIS A CA 1
ATOM 739 C C . HIS A 1 94 ? -2.995 -6.386 -5.789 1.00 96.00 94 HIS A C 1
ATOM 741 O O . HIS A 1 94 ? -2.344 -7.391 -5.501 1.00 96.00 94 HIS A O 1
ATOM 747 N N . GLU A 1 95 ? -3.745 -5.722 -4.917 1.00 97.44 95 GLU A N 1
ATOM 748 C CA . GLU A 1 95 ? -3.915 -6.108 -3.523 1.00 97.44 95 GLU A CA 1
ATOM 749 C C . GLU A 1 95 ? -5.279 -5.646 -2.979 1.00 97.44 95 GLU A C 1
ATOM 751 O O . GLU A 1 95 ? -5.937 -4.767 -3.544 1.00 97.44 95 GLU A O 1
ATOM 756 N N . THR A 1 96 ? -5.705 -6.238 -1.865 1.00 96.88 96 THR A N 1
ATOM 757 C CA . THR A 1 96 ? -6.902 -5.851 -1.119 1.00 96.88 96 THR A CA 1
ATOM 758 C C . THR A 1 96 ? -6.574 -4.798 -0.069 1.00 96.88 96 THR A C 1
ATOM 760 O O . THR A 1 96 ? -5.745 -5.018 0.815 1.00 96.88 96 THR A O 1
ATOM 763 N N . PHE A 1 97 ? -7.284 -3.674 -0.127 1.00 96.25 97 PHE A N 1
ATOM 764 C CA . PHE A 1 97 ? -7.233 -2.606 0.867 1.00 96.25 97 PHE A CA 1
ATOM 765 C C . PHE A 1 97 ? -8.428 -2.747 1.808 1.00 96.25 97 PHE A C 1
ATOM 767 O O . PHE A 1 97 ? -9.576 -2.738 1.373 1.00 96.25 97 PHE A O 1
ATOM 774 N N . VAL A 1 98 ? -8.182 -2.875 3.106 1.00 94.06 98 VAL A N 1
ATOM 775 C CA . VAL A 1 98 ? -9.199 -3.151 4.120 1.00 94.06 98 VAL A CA 1
ATOM 776 C C . VAL A 1 98 ? -9.473 -1.910 4.967 1.00 94.06 98 VAL A C 1
ATOM 778 O O . VAL A 1 98 ? -8.574 -1.301 5.549 1.00 94.06 98 VAL A O 1
ATOM 781 N N . PHE A 1 99 ? -10.753 -1.553 5.068 1.00 90.38 99 PHE A N 1
ATOM 782 C CA . PHE A 1 99 ? -11.239 -0.369 5.771 1.00 90.38 99 PHE A CA 1
ATOM 783 C C . PHE A 1 99 ? -12.209 -0.743 6.883 1.00 90.38 99 PHE A C 1
ATOM 785 O O . PHE A 1 99 ? -13.119 -1.544 6.680 1.00 90.38 99 PHE A O 1
ATOM 792 N N . GLY A 1 100 ? -12.109 -0.064 8.024 1.00 85.88 100 GLY A N 1
ATOM 793 C CA . GLY A 1 100 ? -13.186 -0.060 9.010 1.00 85.88 100 GLY A CA 1
ATOM 794 C C . GLY A 1 100 ? -14.434 0.667 8.489 1.00 85.88 100 GLY A C 1
ATOM 795 O O . GLY A 1 100 ? -14.348 1.660 7.753 1.00 85.88 100 GLY A O 1
ATOM 796 N N . ASN A 1 101 ? -15.615 0.194 8.875 1.00 81.88 101 ASN A N 1
ATOM 797 C CA . ASN A 1 101 ? -16.882 0.904 8.722 1.00 81.88 101 ASN A CA 1
ATOM 798 C C . ASN A 1 101 ? -17.400 1.418 10.079 1.00 81.88 101 ASN A C 1
ATOM 800 O O . ASN A 1 101 ? -16.869 1.083 11.137 1.00 81.88 101 ASN A O 1
ATOM 804 N N . ASP A 1 102 ? -18.464 2.224 10.059 1.00 81.12 102 ASP A N 1
ATOM 805 C CA . ASP A 1 102 ? -19.028 2.829 11.278 1.00 81.12 102 ASP A CA 1
ATOM 806 C C . ASP A 1 102 ? -19.674 1.804 12.233 1.00 81.12 102 ASP A C 1
ATOM 808 O O . ASP A 1 102 ? -20.051 2.143 13.352 1.00 81.12 102 ASP A O 1
ATOM 812 N N . GLN A 1 103 ? -19.798 0.547 11.800 1.00 84.19 103 GLN A N 1
ATOM 813 C CA . GLN A 1 103 ? -20.324 -0.575 12.578 1.00 84.19 103 GLN A CA 1
ATOM 814 C C . GLN A 1 103 ? -19.202 -1.433 13.187 1.00 84.19 103 GLN A C 1
ATOM 816 O O . GLN A 1 103 ? -19.485 -2.469 13.784 1.00 84.19 103 GLN A O 1
ATOM 821 N N . GLY A 1 104 ? -17.935 -1.021 13.037 1.00 82.12 104 GLY A N 1
ATOM 822 C CA . GLY A 1 104 ? -16.772 -1.771 13.516 1.00 82.12 104 GLY A CA 1
ATOM 823 C C . GLY A 1 104 ? -16.447 -3.011 12.679 1.00 82.12 104 GLY A C 1
ATOM 824 O O . GLY A 1 104 ? -15.682 -3.859 13.125 1.00 82.12 104 GLY A O 1
ATOM 825 N N . GLN A 1 105 ? -17.028 -3.136 11.484 1.00 85.62 105 GLN A N 1
ATOM 826 C CA . GLN A 1 105 ? -16.7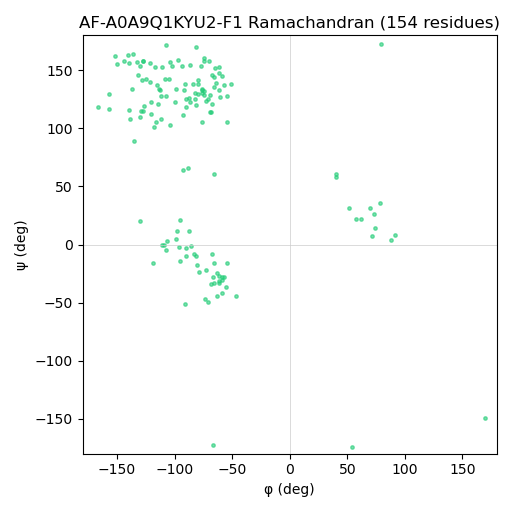16 -4.210 10.546 1.00 85.62 105 GLN A CA 1
ATOM 827 C C . GLN A 1 105 ? -15.631 -3.763 9.572 1.00 85.62 105 GLN A C 1
ATOM 829 O O . GLN A 1 105 ? -15.519 -2.580 9.244 1.00 85.62 105 GLN A O 1
ATOM 834 N N . PHE A 1 106 ? -14.884 -4.731 9.057 1.00 89.06 106 PHE A N 1
ATOM 835 C CA . PHE A 1 106 ? -13.872 -4.511 8.036 1.00 89.06 106 PHE A CA 1
ATOM 836 C C . PHE A 1 106 ? -14.415 -4.850 6.648 1.00 89.06 106 PHE A C 1
ATOM 838 O O . PHE A 1 106 ? -15.050 -5.888 6.465 1.00 89.06 106 PHE A O 1
ATOM 845 N N . VAL A 1 107 ? -14.170 -3.965 5.684 1.00 89.88 107 VAL A N 1
ATOM 846 C CA . VAL A 1 107 ? -14.575 -4.099 4.281 1.00 89.88 107 VAL A CA 1
ATOM 847 C C . VAL A 1 107 ? -13.323 -4.060 3.417 1.00 89.88 107 VAL A C 1
ATOM 849 O O . VAL A 1 107 ? -12.571 -3.088 3.487 1.00 89.88 107 VAL A O 1
ATOM 852 N N . GLY A 1 108 ? -13.111 -5.108 2.624 1.00 92.25 108 GLY A N 1
ATOM 853 C CA . GLY A 1 108 ? -12.045 -5.173 1.630 1.00 92.25 108 GLY A CA 1
ATOM 854 C C . GLY A 1 108 ? -12.458 -4.511 0.319 1.00 92.25 108 GLY A C 1
ATOM 855 O O . GLY A 1 108 ? -13.585 -4.679 -0.144 1.00 92.25 108 GLY A O 1
ATOM 856 N N . LEU A 1 109 ? -11.536 -3.758 -0.261 1.00 94.19 109 LEU A N 1
ATOM 857 C CA . LEU A 1 109 ? -11.580 -3.236 -1.614 1.00 94.19 109 LEU A CA 1
ATOM 858 C C . LEU A 1 109 ? -10.488 -3.956 -2.401 1.00 94.19 109 LEU A C 1
ATOM 860 O O . LEU A 1 109 ? -9.303 -3.751 -2.144 1.00 94.19 109 LEU A O 1
ATOM 864 N N . GLU A 1 110 ? -10.903 -4.849 -3.288 1.00 94.88 110 GLU A N 1
ATOM 865 C CA . GLU A 1 110 ? -10.011 -5.734 -4.035 1.00 94.88 110 GLU A CA 1
ATOM 866 C C . GLU A 1 110 ? -9.392 -5.021 -5.248 1.00 94.88 110 GLU A C 1
ATOM 868 O O . GLU A 1 110 ? -9.783 -3.912 -5.606 1.00 94.88 110 GLU A O 1
ATOM 873 N N . ASN A 1 111 ? -8.413 -5.673 -5.880 1.00 94.50 111 ASN A N 1
ATOM 874 C CA . ASN A 1 111 ? -7.781 -5.255 -7.138 1.00 94.50 111 ASN A CA 1
ATOM 875 C C . ASN A 1 111 ? -7.135 -3.859 -7.142 1.00 94.50 111 ASN A C 1
ATOM 877 O O . ASN A 1 111 ? -6.878 -3.302 -8.212 1.00 94.50 111 ASN A O 1
ATOM 881 N N . ILE A 1 112 ? -6.789 -3.309 -5.979 1.00 96.44 112 ILE A N 1
ATOM 882 C CA . ILE A 1 112 ? -6.127 -2.008 -5.892 1.00 96.44 112 ILE A CA 1
ATOM 883 C C . ILE A 1 112 ? -4.642 -2.157 -6.199 1.00 96.44 112 ILE A C 1
ATOM 885 O O . ILE A 1 112 ? -3.949 -2.993 -5.628 1.00 96.44 112 ILE A O 1
ATOM 889 N N . VAL A 1 113 ? -4.141 -1.320 -7.103 1.00 95.69 113 VAL A N 1
ATOM 890 C CA . VAL A 1 113 ? -2.724 -1.238 -7.445 1.00 95.69 113 VAL A CA 1
ATOM 891 C C . VAL A 1 113 ? -1.947 -0.659 -6.262 1.00 95.69 113 VAL A C 1
ATOM 893 O O . VAL A 1 113 ? -2.089 0.523 -5.935 1.00 95.69 113 VAL A O 1
ATOM 896 N N . LEU A 1 114 ? -1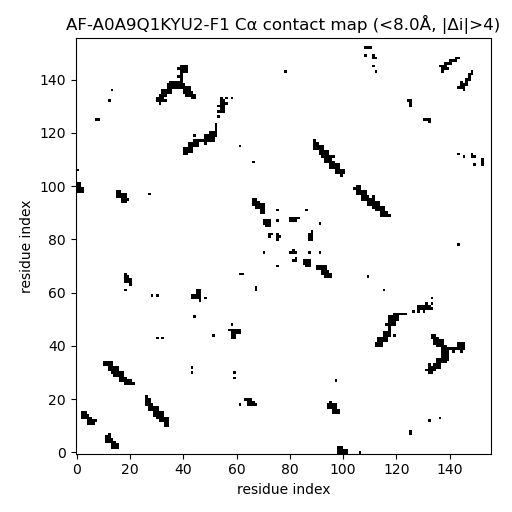.090 -1.494 -5.683 1.00 96.31 114 LEU A N 1
ATOM 897 C CA . LEU A 1 114 ? -0.142 -1.205 -4.612 1.00 96.31 114 LEU A CA 1
ATOM 898 C C . LEU A 1 114 ? 1.291 -1.213 -5.161 1.00 96.31 114 LEU A C 1
ATOM 900 O O . LEU A 1 114 ? 1.644 -2.037 -6.006 1.00 96.31 114 LEU A O 1
ATOM 904 N N . GLY A 1 115 ? 2.132 -0.304 -4.670 1.00 95.12 115 GLY A N 1
ATOM 905 C CA . GLY A 1 115 ? 3.587 -0.381 -4.805 1.00 95.12 115 GLY A CA 1
ATOM 906 C C . GLY A 1 115 ? 4.224 -1.108 -3.619 1.00 95.12 115 GLY A C 1
ATOM 907 O O . GLY A 1 115 ? 3.934 -0.796 -2.466 1.00 95.12 115 GLY A O 1
ATOM 908 N N . CYS A 1 116 ? 5.124 -2.039 -3.904 1.00 93.88 116 CYS A N 1
ATOM 909 C CA . CYS A 1 116 ? 5.849 -2.827 -2.918 1.00 93.88 116 CYS A CA 1
ATOM 910 C C . CYS A 1 116 ? 7.342 -2.492 -3.030 1.00 93.88 116 CYS A C 1
ATOM 912 O O . CYS A 1 116 ? 8.009 -2.847 -4.004 1.00 93.88 116 CYS A O 1
ATOM 914 N N . SER A 1 117 ? 7.870 -1.718 -2.079 1.00 91.38 117 SER A N 1
ATOM 915 C CA . SER A 1 117 ? 9.267 -1.277 -2.130 1.00 91.38 117 SER A CA 1
ATOM 916 C C . SER A 1 117 ? 10.195 -2.301 -1.478 1.00 91.38 117 SER A C 1
ATOM 918 O O . SER A 1 117 ? 10.003 -2.661 -0.319 1.00 91.38 117 SER A O 1
ATOM 920 N N . TYR A 1 118 ? 11.221 -2.731 -2.218 1.00 91.69 118 TYR A N 1
ATOM 921 C CA . TYR A 1 118 ? 12.287 -3.628 -1.740 1.00 91.69 118 TYR A CA 1
ATOM 922 C C . TYR A 1 118 ? 13.645 -2.925 -1.581 1.00 91.69 118 TYR A C 1
ATOM 924 O O . TYR A 1 118 ? 14.639 -3.554 -1.237 1.00 91.69 118 TYR A O 1
ATOM 932 N N . SER A 1 119 ? 13.712 -1.632 -1.886 1.00 89.81 119 SER A N 1
ATOM 933 C CA . SER A 1 119 ? 14.905 -0.812 -1.701 1.00 89.81 119 SER A CA 1
ATOM 934 C C . SER A 1 119 ? 14.459 0.637 -1.597 1.00 89.81 119 SER A C 1
ATOM 936 O O . SER A 1 119 ? 13.922 1.185 -2.561 1.00 89.81 119 SER A O 1
ATOM 938 N N . MET A 1 120 ? 14.696 1.263 -0.453 1.00 84.44 12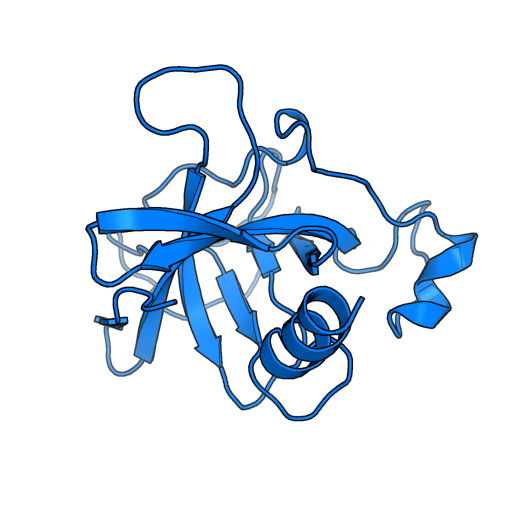0 MET A N 1
ATOM 939 C CA . MET A 1 120 ? 14.413 2.669 -0.218 1.00 84.44 120 MET A CA 1
ATOM 940 C C . MET A 1 120 ? 15.546 3.295 0.587 1.00 84.44 120 MET A C 1
ATOM 942 O O . MET A 1 120 ? 15.780 2.952 1.744 1.00 84.44 120 MET A O 1
ATOM 946 N N . THR A 1 121 ? 16.235 4.239 -0.042 1.00 76.88 121 THR A N 1
ATOM 947 C CA . THR A 1 121 ? 17.135 5.177 0.626 1.00 76.88 121 THR A CA 1
ATOM 948 C C . THR A 1 121 ? 16.500 6.559 0.552 1.00 76.88 121 THR A C 1
ATOM 950 O O . THR A 1 121 ? 15.738 6.834 -0.372 1.00 76.88 121 THR A O 1
ATOM 953 N N . ASP A 1 122 ? 16.811 7.431 1.509 1.00 76.00 122 ASP A N 1
ATOM 954 C CA . ASP A 1 122 ? 16.436 8.854 1.466 1.00 76.00 122 ASP A CA 1
ATOM 955 C C . ASP A 1 122 ? 14.948 9.173 1.720 1.00 76.00 122 ASP A C 1
ATOM 957 O O . ASP A 1 122 ? 14.450 10.214 1.292 1.00 76.00 122 ASP A O 1
ATOM 961 N N . PHE A 1 123 ? 14.243 8.311 2.459 1.00 81.56 123 PHE A N 1
ATOM 962 C CA . PHE A 1 123 ? 12.953 8.650 3.065 1.00 81.56 123 PHE A CA 1
ATOM 963 C C . PHE A 1 123 ? 13.196 9.163 4.489 1.00 81.56 123 PHE A C 1
ATOM 965 O O . PHE A 1 123 ? 13.657 8.403 5.341 1.00 81.56 123 PHE A O 1
ATOM 972 N N . SER A 1 124 ? 12.949 10.455 4.717 1.00 75.50 124 SER A N 1
ATOM 973 C CA . SER A 1 124 ? 13.345 11.160 5.954 1.00 75.50 124 SER A CA 1
ATOM 974 C C . SER A 1 124 ? 12.165 11.491 6.873 1.00 75.50 124 SER A C 1
ATOM 976 O O . SER A 1 124 ? 12.310 12.025 7.977 1.00 75.50 124 SER A O 1
ATOM 978 N N . GLU A 1 125 ? 10.958 11.190 6.408 1.00 74.00 125 GLU A N 1
ATOM 979 C CA . GLU A 1 125 ? 9.720 11.388 7.128 1.00 74.00 125 GLU A CA 1
ATOM 980 C C . GLU A 1 125 ? 9.645 10.403 8.295 1.00 74.00 125 GLU A C 1
ATOM 982 O O . GLU A 1 125 ? 9.559 9.189 8.112 1.00 74.00 125 GLU A O 1
ATOM 987 N N . GLY A 1 126 ? 9.670 10.955 9.509 1.00 66.69 126 GLY A N 1
ATOM 988 C CA . GLY A 1 126 ? 9.640 10.155 10.727 1.00 66.69 126 GLY A CA 1
ATOM 989 C C . GLY A 1 126 ? 10.987 9.529 11.080 1.00 66.69 126 GLY A C 1
ATOM 990 O O . GLY A 1 126 ? 10.991 8.431 11.597 1.00 66.69 126 GLY A O 1
ATOM 991 N N . GLU A 1 127 ? 12.136 10.183 10.847 1.00 70.19 127 GLU A N 1
ATOM 992 C CA . GLU A 1 127 ? 13.461 9.722 11.329 1.00 70.19 127 GLU A CA 1
ATOM 993 C C . GLU A 1 127 ? 13.596 9.737 12.873 1.00 70.19 127 GLU A C 1
ATOM 995 O O . GLU A 1 127 ? 14.431 10.424 13.467 1.00 70.19 127 GLU A O 1
ATOM 1000 N N . THR A 1 128 ? 12.751 8.973 13.550 1.00 79.00 128 THR A N 1
ATOM 1001 C CA . THR A 1 128 ? 12.749 8.732 14.987 1.00 79.00 128 THR A CA 1
ATOM 1002 C C . THR A 1 128 ? 12.753 7.223 15.235 1.00 79.00 128 THR A C 1
ATOM 1004 O O . THR A 1 128 ? 12.396 6.427 14.366 1.00 79.00 128 THR A O 1
ATOM 1007 N N . GLU A 1 129 ? 13.188 6.787 16.420 1.00 79.94 129 GLU A N 1
ATOM 1008 C CA . GLU A 1 129 ? 13.187 5.350 16.755 1.00 79.94 129 GLU A CA 1
ATOM 1009 C C . GLU A 1 129 ? 11.768 4.749 16.736 1.00 79.94 129 GLU A C 1
ATOM 1011 O O . GLU A 1 129 ? 11.597 3.556 16.471 1.00 79.94 129 GLU A O 1
ATOM 1016 N N . ASP A 1 130 ? 10.758 5.584 16.980 1.00 84.75 130 ASP A N 1
ATOM 1017 C CA . ASP A 1 130 ? 9.337 5.256 17.001 1.00 84.75 130 ASP A CA 1
ATOM 1018 C C . ASP A 1 130 ? 8.614 5.528 15.671 1.00 84.75 130 ASP A C 1
ATOM 1020 O O . ASP A 1 130 ? 7.391 5.654 15.683 1.00 84.75 130 ASP A O 1
ATOM 1024 N N . ASN A 1 131 ? 9.337 5.599 14.542 1.00 87.50 131 ASN A N 1
ATOM 1025 C CA . ASN A 1 131 ? 8.739 5.822 13.225 1.00 87.50 131 ASN A CA 1
ATOM 1026 C C . ASN A 1 131 ? 7.649 4.798 12.904 1.00 87.50 131 ASN A C 1
ATOM 1028 O O . ASN A 1 131 ? 7.936 3.657 12.534 1.00 87.50 131 ASN A O 1
ATOM 1032 N N . ARG A 1 132 ? 6.382 5.198 12.973 1.00 90.38 132 ARG A N 1
ATOM 1033 C CA . ARG A 1 132 ? 5.287 4.283 12.636 1.00 90.38 132 ARG A CA 1
ATOM 1034 C C . ARG A 1 132 ? 5.073 4.178 11.134 1.00 90.38 132 ARG A C 1
ATOM 1036 O O . ARG A 1 132 ? 4.435 3.222 10.712 1.00 90.38 132 ARG A O 1
ATOM 1043 N N . ILE A 1 133 ? 5.583 5.122 10.344 1.00 92.69 133 ILE A N 1
ATOM 1044 C CA . ILE A 1 133 ? 5.329 5.227 8.908 1.00 92.69 133 ILE A CA 1
ATOM 1045 C C . ILE A 1 133 ? 5.942 4.030 8.178 1.00 92.69 133 ILE A C 1
ATOM 1047 O O . ILE A 1 133 ? 7.078 3.643 8.415 1.00 92.69 133 ILE A O 1
ATOM 1051 N N . SER A 1 134 ? 5.166 3.464 7.262 1.00 94.12 134 SER A N 1
ATOM 1052 C CA . SER A 1 134 ? 5.539 2.310 6.425 1.00 94.12 134 SER A CA 1
ATOM 1053 C C . SER A 1 134 ? 5.533 2.650 4.929 1.00 94.12 134 SER A C 1
ATOM 1055 O O . SER A 1 134 ? 6.142 1.957 4.116 1.00 94.12 134 SER A O 1
ATOM 1057 N N . GLY A 1 135 ? 4.901 3.769 4.559 1.00 94.69 135 GLY A N 1
ATOM 1058 C CA . GLY A 1 135 ? 4.867 4.270 3.191 1.00 94.69 135 GLY A CA 1
ATOM 1059 C C . GLY A 1 135 ? 3.870 5.410 3.001 1.00 94.69 135 GLY A C 1
ATOM 1060 O O . GLY A 1 135 ? 3.613 6.191 3.921 1.00 94.69 135 GLY A O 1
ATOM 1061 N N . ILE A 1 136 ? 3.301 5.518 1.800 1.00 95.38 136 ILE A N 1
ATOM 1062 C CA . ILE A 1 136 ? 2.422 6.623 1.391 1.00 95.38 136 ILE A CA 1
ATOM 1063 C C . ILE A 1 136 ? 1.113 6.079 0.819 1.00 95.38 136 ILE A C 1
ATOM 1065 O O . ILE A 1 136 ? 1.098 5.110 0.065 1.00 95.38 136 ILE A O 1
ATOM 1069 N N . LEU A 1 137 ? 0.010 6.756 1.128 1.00 96.56 137 LEU A N 1
ATOM 1070 C CA . LEU A 1 137 ? -1.290 6.583 0.502 1.00 96.56 137 LEU A CA 1
ATOM 1071 C C . LEU A 1 137 ? -1.546 7.741 -0.473 1.00 96.56 137 LEU A C 1
ATOM 1073 O O . LEU A 1 137 ? -1.913 8.842 -0.056 1.00 96.56 137 LEU A O 1
ATOM 1077 N N . GLY A 1 138 ? -1.380 7.475 -1.770 1.00 96.38 138 GLY A N 1
ATOM 1078 C CA . GLY A 1 138 ? -1.615 8.450 -2.833 1.00 96.38 138 GLY A CA 1
ATOM 1079 C C . GLY A 1 138 ? -3.103 8.740 -3.072 1.00 96.38 138 GLY A C 1
ATOM 1080 O O . GLY A 1 138 ? -3.912 7.846 -3.346 1.00 96.38 138 GLY A O 1
ATOM 1081 N N . MET A 1 139 ? -3.468 10.018 -2.975 1.00 95.44 139 MET A N 1
ATOM 1082 C CA . MET A 1 139 ? -4.846 10.528 -2.989 1.00 95.44 139 MET A CA 1
ATOM 1083 C C . MET A 1 139 ? -5.047 11.674 -3.990 1.00 95.44 139 MET A C 1
ATOM 1085 O O . MET A 1 139 ? -6.000 12.449 -3.874 1.00 95.44 139 MET A O 1
ATOM 1089 N N . SER A 1 140 ? -4.158 11.803 -4.974 1.00 95.06 140 SER A N 1
ATOM 1090 C CA . SER A 1 140 ? -4.284 12.791 -6.047 1.00 95.06 140 SER A CA 1
ATOM 1091 C C . SER A 1 140 ? -5.487 12.518 -6.980 1.00 95.06 140 SER A C 1
ATOM 1093 O O . SER A 1 140 ? -6.306 11.615 -6.785 1.00 95.06 140 SER A O 1
ATOM 1095 N N . TYR A 1 141 ? -5.583 13.283 -8.071 1.00 93.19 141 TYR A N 1
ATOM 1096 C CA . TYR A 1 141 ? -6.561 13.054 -9.141 1.00 93.19 141 TYR A CA 1
ATOM 1097 C C . TYR A 1 141 ? -6.114 12.043 -10.211 1.00 93.19 141 TYR A C 1
ATOM 1099 O O . TYR A 1 141 ? -6.879 11.793 -11.150 1.00 93.19 141 TYR A O 1
ATOM 1107 N N . GLY A 1 142 ? -4.901 11.497 -10.103 1.00 92.62 142 GLY A N 1
ATOM 1108 C CA . GLY A 1 142 ? -4.326 10.577 -11.079 1.00 92.62 142 GLY A CA 1
ATOM 1109 C C . GLY A 1 142 ? -4.929 9.174 -11.028 1.00 92.62 142 GLY A C 1
ATOM 1110 O O . GLY A 1 142 ? -5.544 8.778 -10.043 1.00 92.62 142 GLY A O 1
ATOM 1111 N N . ALA A 1 143 ? -4.771 8.410 -12.111 1.00 92.00 143 ALA A N 1
ATOM 1112 C CA . ALA A 1 143 ? -5.456 7.126 -12.298 1.00 92.00 143 ALA A CA 1
ATOM 1113 C C . ALA A 1 143 ? -5.084 6.057 -11.254 1.00 92.00 143 ALA A C 1
ATOM 1115 O O . ALA A 1 143 ? -5.883 5.162 -10.999 1.00 92.00 143 ALA A O 1
ATOM 1116 N N . LEU A 1 144 ? -3.898 6.163 -10.646 1.00 92.94 144 LEU A N 1
ATOM 1117 C CA . LEU A 1 144 ? -3.438 5.240 -9.607 1.00 92.94 144 LEU A CA 1
ATOM 1118 C C . LEU A 1 144 ? -3.812 5.682 -8.191 1.00 92.94 144 LEU A C 1
ATOM 1120 O O . LEU A 1 144 ? -3.528 4.943 -7.254 1.00 92.94 144 LEU A O 1
ATOM 1124 N N . SER A 1 145 ? -4.445 6.844 -8.009 1.00 95.19 145 SER A N 1
ATOM 1125 C CA . SER A 1 145 ? -4.893 7.243 -6.676 1.00 95.19 145 SER A CA 1
ATOM 1126 C C . SER A 1 145 ? -5.981 6.324 -6.162 1.00 95.19 145 SER A C 1
ATOM 1128 O O . SER A 1 145 ? -6.851 5.882 -6.921 1.00 95.19 145 SER A O 1
ATOM 1130 N N . LEU A 1 146 ? -5.963 6.057 -4.855 1.00 94.31 146 LEU A N 1
ATOM 1131 C CA . LEU A 1 146 ? -6.963 5.190 -4.235 1.00 94.31 146 LEU A CA 1
ATOM 1132 C C . LEU A 1 146 ? -8.384 5.703 -4.521 1.00 94.31 146 LEU A C 1
ATOM 1134 O O . LEU A 1 146 ? -9.283 4.912 -4.788 1.00 94.31 146 LEU A O 1
ATOM 1138 N N . VAL A 1 147 ? -8.587 7.026 -4.546 1.00 92.62 147 VAL A N 1
ATOM 1139 C CA . VAL A 1 147 ? -9.889 7.643 -4.863 1.00 92.62 147 VAL A CA 1
ATOM 1140 C C . VAL A 1 147 ? -10.381 7.243 -6.257 1.00 92.62 147 VAL A C 1
ATOM 1142 O O . VAL A 1 147 ? -11.570 6.962 -6.441 1.00 92.62 147 VAL A O 1
ATOM 1145 N N . LYS A 1 148 ? -9.486 7.213 -7.252 1.00 93.69 148 LYS A N 1
ATOM 1146 C CA . LYS A 1 148 ? -9.839 6.818 -8.620 1.00 93.69 148 LYS A CA 1
ATOM 1147 C C . LYS A 1 148 ? -10.070 5.319 -8.732 1.00 93.69 148 LYS A C 1
ATOM 1149 O O . LYS A 1 148 ? -11.101 4.930 -9.277 1.00 93.69 148 LYS A O 1
ATOM 1154 N N . GLN A 1 149 ? -9.179 4.508 -8.172 1.00 93.56 149 GLN A N 1
ATOM 1155 C CA . GLN A 1 149 ? -9.287 3.050 -8.223 1.00 93.56 149 GLN A CA 1
ATOM 1156 C C . GLN A 1 149 ? -10.547 2.542 -7.502 1.00 93.56 149 GLN A C 1
ATOM 1158 O O . GLN A 1 149 ? -11.322 1.780 -8.075 1.00 93.56 149 GLN A O 1
ATOM 1163 N N . ALA A 1 150 ? -10.850 3.070 -6.312 1.00 89.69 150 ALA A N 1
ATOM 1164 C CA . ALA A 1 150 ? -12.048 2.705 -5.554 1.00 89.69 150 ALA A CA 1
ATOM 1165 C C . ALA A 1 150 ? -13.356 3.027 -6.287 1.00 89.69 150 ALA A C 1
ATOM 1167 O O . ALA A 1 150 ? -14.353 2.326 -6.123 1.00 89.69 150 ALA A O 1
ATOM 1168 N N . THR A 1 151 ? -13.372 4.081 -7.108 1.00 83.19 151 THR A N 1
ATOM 1169 C CA . THR A 1 151 ? -14.551 4.415 -7.920 1.00 83.19 151 THR A CA 1
ATOM 1170 C C . THR A 1 151 ? -14.784 3.376 -9.017 1.00 83.19 151 THR A C 1
ATOM 1172 O O . THR A 1 151 ? -15.930 3.116 -9.366 1.00 83.19 151 THR A O 1
ATOM 1175 N N . VAL A 1 152 ? -13.726 2.791 -9.579 1.00 77.62 152 VAL A N 1
ATOM 1176 C CA . VAL A 1 152 ? -13.850 1.757 -10.617 1.00 77.62 152 VAL A CA 1
ATOM 1177 C C . VAL A 1 152 ? -14.378 0.462 -10.007 1.00 77.62 152 VAL A C 1
ATOM 1179 O O . VAL A 1 152 ? -15.386 -0.052 -10.482 1.00 77.62 152 VAL A O 1
ATOM 1182 N N . GLU A 1 153 ? -13.780 0.010 -8.906 1.00 73.19 153 GLU A N 1
ATOM 1183 C CA . GLU A 1 153 ? -14.158 -1.251 -8.251 1.00 73.19 153 GLU A CA 1
ATOM 1184 C C . GLU A 1 153 ? -15.576 -1.230 -7.664 1.00 73.19 153 GLU A C 1
ATOM 1186 O O . GLU A 1 153 ? -16.272 -2.236 -7.677 1.00 73.19 153 GLU A O 1
ATOM 1191 N N . THR A 1 154 ? -16.053 -0.083 -7.172 1.00 65.25 154 THR A N 1
ATOM 1192 C CA . THR A 1 154 ? -17.406 0.017 -6.585 1.00 65.25 154 THR A CA 1
ATOM 1193 C C . THR A 1 154 ? -18.533 0.172 -7.610 1.00 65.25 154 THR A C 1
ATOM 1195 O O . THR A 1 154 ? -19.702 0.099 -7.231 1.00 65.25 154 THR A O 1
ATOM 1198 N N . ASN A 1 155 ? -18.208 0.402 -8.888 1.00 59.97 155 ASN A N 1
ATOM 1199 C CA . ASN A 1 155 ? -19.182 0.534 -9.980 1.00 59.97 155 ASN A CA 1
ATOM 1200 C C . ASN A 1 155 ? -19.215 -0.689 -10.922 1.00 59.97 155 ASN A C 1
ATOM 1202 O O . ASN A 1 155 ? -19.939 -0.646 -11.923 1.00 59.97 155 ASN A O 1
ATOM 1206 N N . GLY A 1 156 ? -18.429 -1.733 -10.634 1.00 43.34 156 GLY A N 1
ATOM 1207 C CA . GLY A 1 156 ? -18.487 -3.049 -11.288 1.00 43.34 156 GLY A CA 1
ATOM 1208 C C . GLY A 1 156 ? -19.465 -3.989 -10.597 1.00 43.34 156 GLY A C 1
ATOM 1209 O O . GLY A 1 156 ? -20.056 -4.826 -11.317 1.00 43.34 156 GLY A O 1
#

Nearest PDB structures (foldseek):
  8tyf-assembly1_A  TM=7.701E-01  e=1.292E-07  Plasmodium vivax Sal-1
  8tyg-assembly1_A  TM=7.658E-01  e=6.239E-07  Plasmodium vivax Sal-1
  4zl4-assembly2_B  TM=7.102E-01  e=2.184E-07  Plasmodium vivax
  4ycy-assembly1_A  TM=7.671E-01  e=3.921E-05  Cryphonectria parasitica
  8tyh-assembly1_A  TM=7.105E-01  e=3.489E-05  Plasmodium vivax Sal-1

Radius of gyration: 14.89 Å; Cα contacts (8 Å, |Δi|>4): 366; chains: 1; bounding box: 39×35×37 Å